Protein AF-A0A8B6DV36-F1 (afdb_monomer_lite)

pLDDT: mean 83.38, std 19.19, range [40.88, 98.25]

Secondary structure (DSSP, 8-state):
---------TTSSHHHHHGGGTTTSSS----------SGGGHHHHHHHHHHHHHHHT----------HHHHHHHHHHHHHHHHHHHHHHTT--------S-SSSSTTSS--

Sequence (111 aa):
MGKKKTLVPYRDSVLTKLLQSALGGNSRTIMIAALSPADINYDETLSTLRYADRAKKIQNKAVINESPTDRMIRELKEENAKLMALIKKSGLGGGHGMSKEATEEQSRQGE

InterPro domains:
  IPR001752 Kinesin motor domain [PF00225] (4-58)
  IPR001752 Kinesin motor domain [PS50067] (1-58)
  IPR027417 P-loop containing nucleoside triphosphate hydrolase [SSF52540] (3-88)
  IPR036961 Kinesin motor domain superfamily [G3DSA:3.40.850.10] (1-82)

Structure (mmCIF, N/CA/C/O backbone):
data_AF-A0A8B6DV36-F1
#
_entry.id   AF-A0A8B6DV36-F1
#
loop_
_atom_site.group_PDB
_atom_site.id
_atom_site.type_symbol
_atom_site.label_atom_id
_atom_site.label_alt_id
_atom_site.label_comp_id
_atom_site.label_asym_id
_atom_site.label_entity_id
_atom_site.label_seq_id
_atom_site.pdbx_PDB_ins_code
_atom_site.Cartn_x
_atom_site.Cartn_y
_atom_site.Cartn_z
_atom_site.occupancy
_atom_site.B_iso_or_equiv
_atom_site.auth_seq_id
_atom_site.auth_comp_id
_atom_site.auth_asym_id
_atom_site.auth_atom_id
_atom_site.pdbx_PDB_model_num
ATOM 1 N N . MET A 1 1 ? -19.570 -25.643 -0.553 1.00 44.47 1 MET A N 1
ATOM 2 C CA . MET A 1 1 ? -18.156 -25.458 -0.955 1.00 44.47 1 MET A CA 1
ATOM 3 C C . MET A 1 1 ? -17.558 -24.305 -0.157 1.00 44.47 1 MET A C 1
ATOM 5 O O . MET A 1 1 ? -18.031 -23.185 -0.293 1.00 44.47 1 MET A O 1
ATOM 9 N N . GLY A 1 2 ? -16.590 -24.563 0.727 1.00 49.94 2 GLY A N 1
ATOM 10 C CA . GLY A 1 2 ? -15.942 -23.508 1.517 1.00 49.94 2 GLY A CA 1
ATOM 11 C C . GLY A 1 2 ? -15.005 -22.663 0.651 1.00 49.94 2 GLY A C 1
ATOM 12 O O . GLY A 1 2 ? -14.189 -23.216 -0.083 1.00 49.94 2 GLY A O 1
ATOM 13 N N . LYS A 1 3 ? -15.113 -21.329 0.717 1.00 56.81 3 LYS A N 1
ATOM 14 C CA . LYS A 1 3 ? -14.159 -20.418 0.065 1.00 56.81 3 LYS A CA 1
ATOM 15 C C . LYS A 1 3 ? -12.766 -20.686 0.644 1.00 56.81 3 LYS A C 1
ATOM 17 O O . LYS A 1 3 ? -12.530 -20.396 1.816 1.00 56.81 3 LYS A O 1
ATOM 22 N N . LYS A 1 4 ? -11.852 -21.244 -0.157 1.00 58.91 4 LYS A N 1
ATOM 23 C CA . LYS A 1 4 ? -10.435 -21.344 0.217 1.00 58.91 4 LYS A CA 1
ATOM 24 C C . LYS A 1 4 ? -9.936 -19.929 0.509 1.00 58.91 4 LYS A C 1
ATOM 26 O O . LYS A 1 4 ? -10.022 -19.060 -0.354 1.00 58.91 4 LYS A O 1
ATOM 31 N N . LYS A 1 5 ? -9.451 -19.686 1.729 1.00 70.25 5 LYS A N 1
ATOM 32 C CA . LYS A 1 5 ? -8.725 -18.451 2.041 1.00 70.25 5 LYS A CA 1
ATOM 33 C C . LYS A 1 5 ? -7.463 -18.448 1.184 1.00 70.25 5 LYS A C 1
ATOM 35 O O . LYS A 1 5 ? -6.580 -19.271 1.406 1.00 70.25 5 LYS A O 1
ATOM 40 N N . THR A 1 6 ? -7.396 -17.556 0.202 1.00 81.44 6 THR A N 1
ATOM 41 C CA . THR A 1 6 ? -6.160 -17.291 -0.536 1.00 81.44 6 THR A CA 1
ATOM 42 C C . THR A 1 6 ? -5.117 -16.814 0.466 1.00 81.44 6 THR A C 1
ATOM 44 O O . THR A 1 6 ? -5.318 -15.800 1.135 1.00 81.44 6 THR A O 1
ATOM 47 N N . LEU A 1 7 ? -4.043 -17.584 0.629 1.00 85.88 7 LEU A N 1
ATOM 48 C CA . LEU A 1 7 ? -2.973 -17.253 1.559 1.00 85.88 7 LEU A CA 1
ATOM 49 C C . LEU A 1 7 ? -2.025 -16.280 0.855 1.00 85.88 7 LEU A C 1
ATOM 51 O O . LEU A 1 7 ? -1.391 -16.644 -0.131 1.00 85.88 7 LEU A O 1
ATOM 55 N N . VAL A 1 8 ? -1.976 -15.033 1.320 1.00 90.06 8 VAL A N 1
ATOM 56 C CA . VAL A 1 8 ? -1.074 -14.020 0.758 1.00 90.06 8 VAL A CA 1
ATOM 57 C C . VAL A 1 8 ? 0.296 -14.150 1.441 1.00 90.06 8 VAL A C 1
ATOM 59 O O . VAL A 1 8 ? 0.350 -14.146 2.676 1.00 90.06 8 VAL A O 1
ATOM 62 N N . PRO A 1 9 ? 1.400 -14.274 0.685 1.00 94.19 9 PRO A N 1
ATOM 63 C CA . PRO A 1 9 ? 2.714 -14.632 1.217 1.00 94.19 9 PRO A CA 1
ATOM 64 C C . PRO A 1 9 ? 3.467 -13.442 1.843 1.00 94.19 9 PRO A C 1
ATOM 66 O O . PRO A 1 9 ? 4.579 -13.099 1.459 1.00 94.19 9 PRO A O 1
ATOM 69 N N . TYR A 1 10 ? 2.892 -12.790 2.857 1.00 94.62 10 TYR A N 1
ATOM 70 C CA . TYR A 1 10 ? 3.565 -11.662 3.522 1.00 94.62 10 TYR A CA 1
ATOM 71 C C . TYR A 1 10 ? 4.860 -12.062 4.246 1.00 94.62 10 TYR A C 1
ATOM 73 O O . TYR A 1 10 ? 5.680 -11.197 4.540 1.00 94.62 10 TYR A O 1
ATOM 81 N N . ARG A 1 11 ? 5.049 -13.352 4.551 1.00 95.12 11 ARG A N 1
ATOM 82 C CA . ARG A 1 11 ? 6.191 -13.864 5.324 1.00 95.12 11 ARG A CA 1
ATOM 83 C C . ARG A 1 11 ? 7.411 -14.230 4.483 1.00 95.12 11 ARG A C 1
ATOM 85 O O . ARG A 1 11 ? 8.450 -14.502 5.074 1.00 95.12 11 ARG A O 1
ATOM 92 N N . ASP A 1 12 ? 7.299 -14.193 3.159 1.00 94.75 12 ASP A N 1
ATOM 93 C CA . ASP A 1 12 ? 8.392 -14.576 2.259 1.00 94.75 12 ASP A CA 1
ATOM 94 C C . ASP A 1 12 ? 9.547 -13.565 2.301 1.00 94.75 12 ASP A C 1
ATOM 96 O O . ASP A 1 12 ? 10.692 -13.912 2.026 1.00 94.75 12 ASP A O 1
ATOM 100 N N . SER A 1 13 ? 9.276 -12.318 2.705 1.00 97.50 13 SER A N 1
ATOM 101 C CA . SER A 1 13 ? 10.305 -11.306 2.936 1.00 97.50 13 SER A CA 1
ATOM 102 C C . SER A 1 13 ? 10.023 -10.468 4.181 1.00 97.50 13 SER A C 1
ATOM 104 O O . SER A 1 13 ? 8.876 -10.285 4.602 1.00 97.50 13 SER A O 1
ATOM 106 N N . VAL A 1 14 ? 11.084 -9.895 4.755 1.00 97.38 14 VAL A N 1
ATOM 107 C CA . VAL A 1 14 ? 10.966 -8.937 5.866 1.00 97.38 14 VAL A CA 1
ATOM 108 C C . VAL A 1 14 ? 10.171 -7.702 5.431 1.00 97.38 14 VAL A C 1
ATOM 110 O O . VAL A 1 14 ? 9.319 -7.233 6.182 1.00 97.38 14 VAL A O 1
ATOM 113 N N . LEU A 1 15 ? 10.380 -7.221 4.200 1.00 96.81 15 LEU A N 1
ATOM 114 C CA . LEU A 1 15 ? 9.686 -6.051 3.661 1.00 96.81 15 LEU A CA 1
ATOM 115 C C . LEU A 1 15 ? 8.167 -6.263 3.610 1.00 96.81 15 LEU A C 1
ATOM 117 O O . LEU A 1 15 ? 7.409 -5.462 4.153 1.00 96.81 15 LEU A O 1
ATOM 121 N N . THR A 1 16 ? 7.708 -7.367 3.016 1.00 95.12 16 THR A N 1
ATOM 122 C CA . THR A 1 16 ? 6.271 -7.679 2.914 1.00 95.12 16 THR A CA 1
ATOM 123 C C . THR A 1 16 ? 5.632 -7.954 4.271 1.00 95.12 16 THR A C 1
ATOM 125 O O . THR A 1 16 ? 4.440 -7.700 4.442 1.00 95.12 16 THR A O 1
ATOM 128 N N . LYS A 1 17 ? 6.415 -8.424 5.249 1.00 95.25 17 LYS A N 1
ATOM 129 C CA . LYS A 1 17 ? 5.953 -8.635 6.623 1.00 95.25 17 LYS A CA 1
ATOM 130 C C . LYS A 1 17 ? 5.718 -7.306 7.336 1.00 95.25 17 LYS A C 1
ATOM 132 O O . LYS A 1 17 ? 4.690 -7.143 7.984 1.00 95.25 17 LYS A O 1
ATOM 137 N N . LEU A 1 18 ? 6.638 -6.353 7.187 1.00 95.69 18 LEU A N 1
ATOM 138 C CA . LEU A 1 18 ? 6.493 -5.007 7.750 1.00 95.69 18 LEU A CA 1
ATOM 139 C C . LEU A 1 18 ? 5.340 -4.238 7.091 1.00 95.69 18 LEU A C 1
ATOM 141 O O . LEU A 1 18 ? 4.590 -3.544 7.771 1.00 95.69 18 LEU A O 1
ATOM 145 N N . LEU A 1 19 ? 5.153 -4.409 5.780 1.00 95.88 19 LEU A N 1
ATOM 146 C CA . LEU A 1 19 ? 4.110 -3.729 5.005 1.00 95.88 19 LEU A CA 1
ATOM 147 C C . LEU A 1 19 ? 2.751 -4.445 5.009 1.00 95.88 19 LEU A C 1
ATOM 149 O O . LEU A 1 19 ? 1.829 -4.009 4.319 1.00 95.88 19 LEU A O 1
ATOM 153 N N . GLN A 1 20 ? 2.584 -5.518 5.784 1.00 94.19 20 GLN A N 1
ATOM 154 C CA . GLN A 1 20 ? 1.344 -6.298 5.807 1.00 94.19 20 GLN A CA 1
ATOM 155 C C . GLN A 1 20 ? 0.111 -5.440 6.146 1.00 94.19 20 GLN A C 1
ATOM 157 O O . GLN A 1 20 ? -0.959 -5.641 5.574 1.00 94.19 20 GLN A O 1
ATOM 162 N N . SER A 1 21 ? 0.249 -4.456 7.042 1.00 93.25 21 SER A N 1
ATOM 163 C CA . SER A 1 21 ? -0.840 -3.529 7.386 1.00 93.25 21 SER A CA 1
ATOM 164 C C . SER A 1 21 ? -1.218 -2.593 6.232 1.00 93.25 21 SER A C 1
ATOM 166 O O . SER A 1 21 ? -2.383 -2.214 6.110 1.00 93.25 21 SER A O 1
ATOM 168 N N . ALA A 1 22 ? -0.256 -2.252 5.370 1.00 93.56 22 ALA A N 1
ATOM 169 C CA . ALA A 1 22 ? -0.428 -1.378 4.212 1.00 93.56 22 ALA A CA 1
ATOM 170 C C . ALA A 1 22 ? -1.007 -2.096 2.981 1.00 93.56 22 ALA A C 1
ATOM 172 O O . ALA A 1 22 ? -1.591 -1.458 2.110 1.00 93.56 22 ALA A O 1
ATOM 173 N N . LEU A 1 23 ? -0.884 -3.421 2.901 1.00 92.44 23 LEU A N 1
ATOM 174 C CA . LEU A 1 23 ? -1.277 -4.212 1.733 1.00 92.44 23 LEU A CA 1
ATOM 175 C C . LEU A 1 23 ? -2.510 -5.075 2.033 1.00 92.44 23 LEU A C 1
ATOM 177 O O . LEU A 1 23 ? -2.422 -6.297 2.019 1.00 92.44 23 LEU A O 1
ATOM 181 N N . GLY A 1 24 ? -3.660 -4.456 2.302 1.00 88.19 24 GLY A N 1
ATOM 182 C CA . GLY A 1 24 ? -4.930 -5.135 2.607 1.00 88.19 24 GLY A CA 1
ATOM 183 C C . GLY A 1 24 ? -5.335 -5.116 4.087 1.00 88.19 24 GLY A C 1
ATOM 184 O O . GLY A 1 24 ? -6.240 -5.850 4.484 1.00 88.19 24 GLY A O 1
ATOM 185 N N . GLY A 1 25 ? -4.667 -4.303 4.911 1.00 92.62 25 GLY A N 1
ATOM 186 C CA . GLY A 1 25 ? -4.914 -4.183 6.348 1.00 92.62 25 GLY A CA 1
ATOM 187 C C . GLY A 1 25 ? -5.511 -2.837 6.771 1.00 92.62 25 GLY A C 1
ATOM 188 O O . GLY A 1 25 ? -6.239 -2.182 6.016 1.00 92.62 25 GLY A O 1
ATOM 189 N N . ASN A 1 26 ? -5.207 -2.441 8.010 1.00 95.00 26 ASN A N 1
ATOM 190 C CA . ASN A 1 26 ? -5.590 -1.151 8.575 1.00 95.00 26 ASN A CA 1
ATOM 191 C C . ASN A 1 26 ? -4.538 -0.077 8.253 1.00 95.00 26 ASN A C 1
ATOM 193 O O . ASN A 1 26 ? -3.648 0.198 9.057 1.00 95.00 26 ASN A O 1
ATOM 197 N N . SER A 1 27 ? -4.627 0.507 7.059 1.00 95.56 27 SER A N 1
ATOM 198 C CA . SER A 1 27 ? -3.788 1.636 6.653 1.00 95.56 27 SER A CA 1
ATOM 199 C C . SER A 1 27 ? -4.396 2.375 5.462 1.00 95.56 27 SER A C 1
ATOM 201 O O . SER A 1 27 ? -5.026 1.764 4.595 1.00 95.56 27 SER A O 1
ATOM 203 N N . ARG A 1 28 ? -4.181 3.692 5.390 1.00 94.81 28 ARG A N 1
ATOM 204 C CA . ARG A 1 28 ? -4.413 4.476 4.170 1.00 94.81 28 ARG A CA 1
ATOM 205 C C . ARG A 1 28 ? -3.110 4.494 3.384 1.00 94.81 28 ARG A C 1
ATOM 207 O O . ARG A 1 28 ? -2.149 5.131 3.801 1.00 94.81 28 ARG A O 1
ATOM 214 N N . THR A 1 29 ? -3.071 3.764 2.278 1.00 95.56 29 THR A N 1
ATOM 215 C CA . THR A 1 29 ? -1.828 3.503 1.548 1.00 95.56 29 THR A CA 1
ATOM 216 C C . THR A 1 29 ? -1.853 4.171 0.183 1.00 95.56 29 THR A C 1
ATOM 218 O O . THR A 1 29 ? -2.843 4.085 -0.539 1.00 95.56 29 THR A O 1
ATOM 221 N N . ILE A 1 30 ? -0.745 4.826 -0.163 1.00 95.94 30 ILE A N 1
ATOM 222 C CA . ILE A 1 30 ? -0.499 5.432 -1.472 1.00 95.94 30 ILE A CA 1
ATOM 223 C C . ILE A 1 30 ? 0.761 4.782 -2.037 1.00 95.94 30 ILE A C 1
ATOM 225 O O . ILE A 1 30 ? 1.755 4.635 -1.329 1.00 95.94 30 ILE A O 1
ATOM 229 N N . MET A 1 31 ? 0.714 4.396 -3.310 1.00 96.81 31 MET A N 1
ATOM 230 C CA . MET A 1 31 ? 1.876 3.925 -4.056 1.00 96.81 31 MET A CA 1
ATOM 231 C C . MET A 1 31 ? 2.243 4.967 -5.112 1.00 96.81 31 MET A C 1
ATOM 233 O O . MET A 1 31 ? 1.383 5.388 -5.882 1.00 96.81 31 MET A O 1
ATOM 237 N N . ILE A 1 32 ? 3.519 5.347 -5.163 1.00 97.25 32 ILE A N 1
ATOM 238 C CA . ILE A 1 32 ? 4.067 6.234 -6.193 1.00 97.25 32 ILE A CA 1
ATOM 239 C C . ILE A 1 32 ? 4.924 5.383 -7.129 1.00 97.25 32 ILE A C 1
ATOM 241 O O . ILE A 1 32 ? 5.873 4.739 -6.690 1.00 97.25 32 ILE A O 1
ATOM 245 N N . ALA A 1 33 ? 4.576 5.370 -8.414 1.00 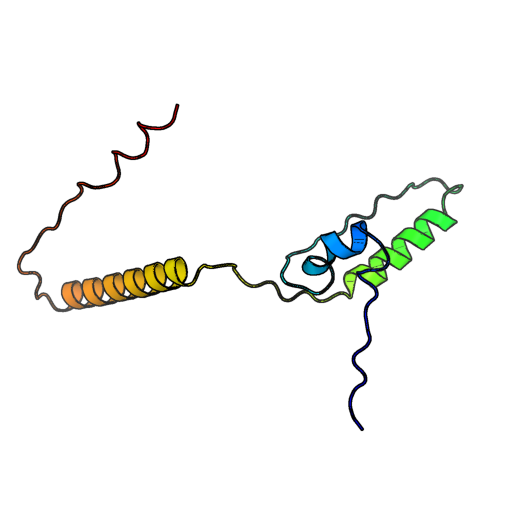97.31 33 ALA A N 1
ATOM 246 C CA . ALA A 1 33 ? 5.379 4.739 -9.453 1.00 97.31 33 ALA A CA 1
ATOM 247 C C . ALA A 1 33 ? 6.307 5.790 -10.074 1.00 97.31 33 ALA A C 1
ATOM 249 O O . ALA A 1 33 ? 5.837 6.705 -10.747 1.00 97.31 33 ALA A O 1
ATOM 250 N N . ALA A 1 34 ? 7.611 5.670 -9.831 1.00 96.75 34 ALA A N 1
ATOM 251 C CA . ALA A 1 34 ? 8.621 6.509 -10.470 1.00 96.75 34 ALA A CA 1
ATOM 252 C C . ALA A 1 34 ? 9.057 5.856 -11.788 1.00 96.75 34 ALA A C 1
ATOM 254 O O . ALA A 1 34 ? 9.454 4.693 -11.792 1.00 96.75 34 ALA A O 1
ATOM 255 N N . LEU A 1 35 ? 8.954 6.588 -12.898 1.00 97.38 35 LEU A N 1
ATOM 256 C CA . LEU A 1 35 ? 9.173 6.065 -14.249 1.00 97.38 35 LEU A CA 1
ATOM 257 C C . LEU A 1 35 ? 10.193 6.918 -14.998 1.00 97.38 35 LEU A C 1
ATOM 259 O O . LEU A 1 35 ? 10.274 8.129 -14.788 1.00 97.38 35 LEU A O 1
ATOM 263 N N . SER A 1 36 ? 10.931 6.283 -15.907 1.00 97.38 36 SER A N 1
ATOM 264 C CA . SER A 1 36 ? 11.814 6.973 -16.845 1.00 97.38 36 SER A CA 1
ATOM 265 C C . SER A 1 36 ? 11.128 7.096 -18.209 1.00 97.38 36 SER A C 1
ATOM 267 O O . SER A 1 36 ? 10.591 6.098 -18.695 1.00 97.38 36 SER A O 1
ATOM 269 N N . PRO A 1 37 ? 11.154 8.280 -18.848 1.00 95.56 37 PRO A N 1
ATOM 270 C CA . PRO A 1 37 ? 10.563 8.477 -20.171 1.00 95.56 37 PRO A CA 1
ATOM 271 C C . PRO A 1 37 ? 11.454 7.984 -21.323 1.00 95.56 37 PRO A C 1
ATOM 273 O O . PRO A 1 37 ? 11.054 8.102 -22.473 1.00 95.56 37 PRO A O 1
ATOM 276 N N . ALA A 1 38 ? 12.666 7.491 -21.052 1.00 97.69 38 ALA A N 1
ATOM 277 C CA . ALA A 1 38 ? 13.594 7.074 -22.098 1.00 97.69 38 ALA A CA 1
ATOM 278 C 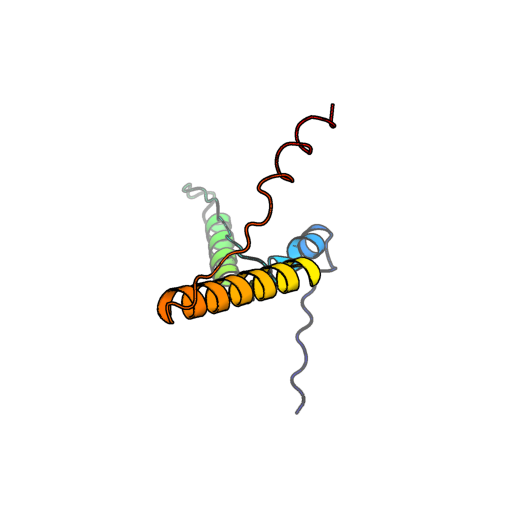C . ALA A 1 38 ? 13.183 5.733 -22.729 1.00 97.69 38 AL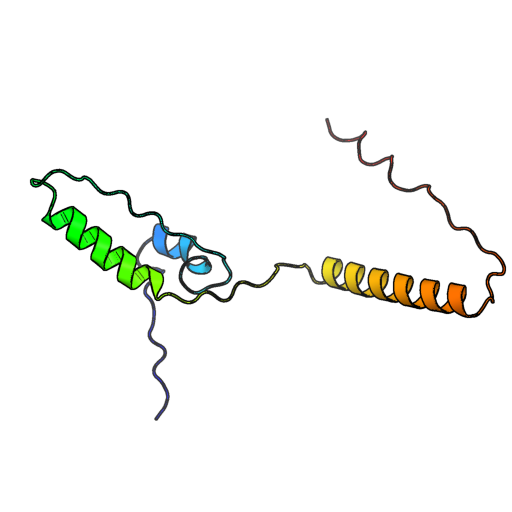A A C 1
ATOM 280 O O . ALA A 1 38 ? 12.874 4.785 -22.005 1.00 97.69 38 ALA A O 1
ATOM 281 N N . ASP A 1 39 ? 13.277 5.626 -24.058 1.00 96.50 39 ASP A N 1
ATOM 282 C CA . ASP A 1 39 ? 12.876 4.426 -24.814 1.00 96.50 39 ASP A CA 1
ATOM 283 C C . ASP A 1 39 ? 13.622 3.161 -24.376 1.00 96.50 39 ASP A C 1
ATOM 285 O O . ASP A 1 39 ? 13.043 2.080 -24.314 1.00 96.50 39 ASP A O 1
ATOM 289 N N . ILE A 1 40 ? 14.892 3.302 -23.981 1.00 97.88 40 ILE A N 1
ATOM 290 C CA . ILE A 1 40 ? 15.703 2.196 -23.449 1.00 97.88 40 ILE A CA 1
ATOM 291 C C . ILE A 1 40 ? 15.089 1.539 -22.202 1.00 97.88 40 ILE A C 1
ATOM 293 O O . ILE A 1 40 ? 15.403 0.393 -21.902 1.00 97.88 40 ILE A O 1
ATOM 297 N N . ASN A 1 41 ? 14.214 2.252 -21.485 1.00 97.31 41 ASN A N 1
ATOM 298 C CA . ASN A 1 41 ? 13.567 1.795 -20.258 1.00 97.31 41 ASN A CA 1
ATOM 299 C C . ASN A 1 41 ? 12.111 1.366 -20.488 1.00 97.31 41 ASN A C 1
ATOM 301 O O . ASN A 1 41 ? 11.384 1.159 -19.516 1.00 97.31 41 ASN A O 1
ATOM 305 N N . TYR A 1 42 ? 11.663 1.248 -21.744 1.00 97.62 42 TYR A N 1
ATOM 306 C CA . TYR A 1 42 ? 10.270 0.946 -22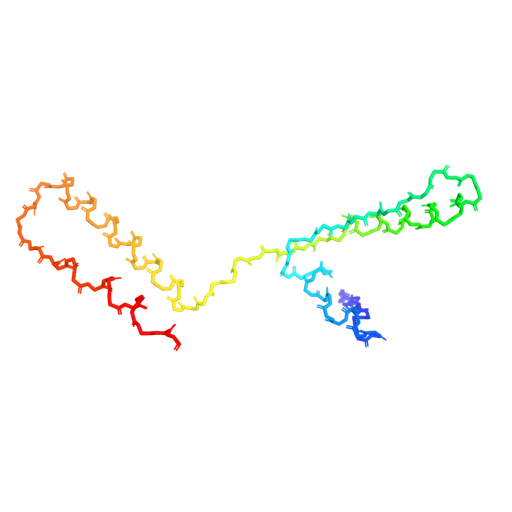.079 1.00 97.62 42 TYR A CA 1
ATOM 307 C C . TYR A 1 42 ? 9.735 -0.293 -21.342 1.00 97.62 42 TYR A C 1
ATOM 309 O O . TYR A 1 42 ? 8.674 -0.225 -20.716 1.00 97.62 42 TYR A O 1
ATOM 317 N N . ASP A 1 43 ? 10.488 -1.396 -21.348 1.00 97.69 43 ASP A N 1
ATOM 318 C CA . ASP A 1 43 ? 10.059 -2.664 -20.745 1.00 97.69 43 ASP A CA 1
ATOM 319 C C . ASP A 1 43 ? 9.920 -2.581 -19.215 1.00 97.69 43 ASP A C 1
ATOM 321 O O . ASP A 1 43 ? 8.953 -3.095 -18.636 1.00 97.69 43 ASP A O 1
ATOM 325 N N . GLU A 1 44 ? 10.835 -1.876 -18.549 1.00 98.06 44 GLU A N 1
ATOM 326 C CA . GLU A 1 44 ? 10.797 -1.659 -17.097 1.00 98.06 44 GLU A CA 1
ATOM 327 C C . GLU A 1 44 ? 9.683 -0.687 -16.695 1.00 98.06 44 GLU A C 1
ATOM 329 O O . GLU A 1 44 ? 8.935 -0.926 -15.738 1.00 98.06 44 GLU A O 1
ATOM 334 N N . THR A 1 45 ? 9.501 0.384 -17.472 1.00 98.25 45 THR A N 1
ATOM 335 C CA . THR A 1 45 ? 8.396 1.333 -17.303 1.00 98.25 45 THR A CA 1
ATOM 336 C C . THR A 1 45 ? 7.050 0.619 -17.443 1.00 98.25 45 THR A C 1
ATOM 338 O O . THR A 1 45 ? 6.167 0.781 -16.594 1.00 98.25 45 THR A O 1
ATOM 341 N N . LEU A 1 46 ? 6.893 -0.242 -18.454 1.00 97.62 46 LEU A N 1
ATOM 342 C CA . LEU A 1 46 ? 5.681 -1.035 -18.655 1.00 97.62 46 LEU A CA 1
ATOM 343 C C . LEU A 1 46 ? 5.449 -2.028 -17.507 1.00 97.62 46 LEU A C 1
ATOM 345 O O . LEU A 1 46 ? 4.320 -2.170 -17.025 1.00 97.62 46 LEU A O 1
ATOM 349 N N . SER A 1 47 ? 6.503 -2.698 -17.041 1.00 98.12 47 SER A N 1
ATOM 350 C CA . SER A 1 47 ? 6.437 -3.632 -15.910 1.00 98.12 47 SER A CA 1
ATOM 351 C C . SER A 1 47 ? 6.006 -2.933 -14.618 1.00 98.12 47 SER A C 1
ATOM 353 O O . SER A 1 47 ? 5.112 -3.420 -13.914 1.00 98.12 47 SER A O 1
ATOM 355 N N . THR A 1 48 ? 6.549 -1.743 -14.357 1.00 98.25 48 THR A N 1
ATOM 356 C CA . THR A 1 48 ? 6.198 -0.906 -13.203 1.00 98.25 48 THR A CA 1
ATOM 357 C C . THR A 1 48 ? 4.746 -0.431 -13.271 1.00 98.25 48 THR A C 1
ATOM 359 O O . THR A 1 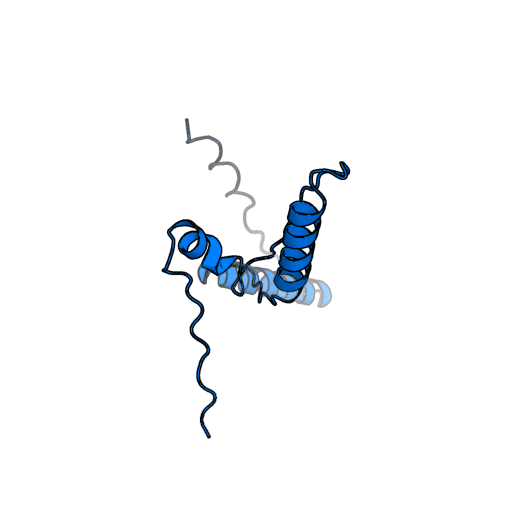48 ? 4.009 -0.554 -12.290 1.00 98.25 48 THR A O 1
ATOM 362 N N . LEU A 1 49 ? 4.284 0.035 -14.435 1.00 98.06 49 LEU A N 1
ATOM 363 C CA . LEU A 1 49 ? 2.890 0.449 -14.641 1.00 98.06 49 LEU A CA 1
ATOM 364 C C . LEU A 1 49 ? 1.906 -0.707 -14.439 1.00 98.06 49 LEU A C 1
ATOM 366 O O . LEU A 1 49 ? 0.883 -0.549 -13.770 1.00 98.06 49 LEU A O 1
ATOM 370 N N . ARG A 1 50 ? 2.227 -1.899 -14.957 1.00 98.19 50 ARG A N 1
ATOM 371 C CA . ARG A 1 50 ? 1.414 -3.108 -14.741 1.00 98.19 50 ARG A CA 1
ATOM 372 C C . ARG A 1 50 ? 1.348 -3.492 -13.267 1.00 98.19 50 ARG A C 1
ATOM 374 O O . ARG A 1 50 ? 0.305 -3.950 -12.799 1.00 98.19 50 ARG A O 1
ATOM 381 N N . TYR A 1 51 ? 2.445 -3.333 -12.529 1.00 97.88 51 TYR A N 1
ATOM 382 C CA . TYR A 1 51 ? 2.444 -3.551 -11.087 1.00 97.88 51 TYR A CA 1
ATOM 383 C C . TYR A 1 51 ? 1.565 -2.519 -10.368 1.00 97.88 51 TYR A C 1
ATOM 385 O O . TYR A 1 51 ? 0.728 -2.906 -9.552 1.00 97.88 51 TYR A O 1
ATOM 393 N N . ALA A 1 52 ? 1.684 -1.235 -10.716 1.00 98.12 52 ALA A N 1
ATOM 394 C CA . ALA A 1 52 ? 0.871 -0.164 -10.147 1.00 98.12 52 ALA A CA 1
ATOM 395 C C . ALA A 1 52 ? -0.636 -0.376 -10.393 1.00 98.12 52 ALA A C 1
ATOM 397 O O . ALA A 1 52 ? -1.434 -0.203 -9.471 1.00 98.12 52 ALA A O 1
ATOM 398 N N . ASP A 1 53 ? -1.034 -0.834 -11.587 1.00 97.56 53 ASP A N 1
ATOM 399 C CA . ASP A 1 53 ? -2.436 -1.171 -11.887 1.00 97.56 53 ASP A CA 1
ATOM 400 C C . ASP A 1 53 ? -2.977 -2.295 -10.987 1.00 97.56 53 ASP A C 1
ATOM 402 O O . ASP A 1 53 ? -4.109 -2.231 -10.499 1.00 97.56 53 ASP A O 1
ATOM 406 N N . ARG A 1 54 ? -2.161 -3.319 -10.705 1.00 96.50 54 ARG A N 1
ATOM 407 C CA . ARG A 1 54 ? -2.533 -4.374 -9.750 1.00 96.50 54 ARG A CA 1
ATOM 408 C C . ARG A 1 54 ? -2.597 -3.844 -8.321 1.00 96.50 54 ARG A C 1
ATOM 410 O O . ARG A 1 54 ? -3.560 -4.139 -7.617 1.00 96.50 54 ARG A O 1
ATOM 417 N N . ALA A 1 55 ? -1.613 -3.051 -7.901 1.00 95.50 55 ALA A N 1
ATOM 418 C CA . ALA A 1 55 ? -1.557 -2.483 -6.556 1.00 95.50 55 ALA A CA 1
ATOM 419 C C . ALA A 1 55 ? -2.756 -1.564 -6.269 1.00 95.50 55 ALA A C 1
ATOM 421 O O . ALA A 1 55 ? -3.333 -1.630 -5.187 1.00 95.50 55 ALA A O 1
ATOM 422 N N . LYS A 1 56 ? -3.212 -0.791 -7.265 1.00 95.38 56 LYS A N 1
ATOM 423 C CA . LYS A 1 56 ? -4.418 0.051 -7.181 1.00 95.38 56 LYS A CA 1
ATOM 424 C C . LYS A 1 56 ? -5.687 -0.733 -6.819 1.00 95.38 56 LYS A C 1
ATOM 426 O O . LYS A 1 56 ? -6.612 -0.164 -6.246 1.00 95.38 56 LYS A O 1
ATOM 431 N N . LYS A 1 57 ? -5.761 -2.024 -7.158 1.00 95.00 57 LYS A N 1
ATOM 432 C CA . LYS A 1 57 ? -6.932 -2.880 -6.891 1.00 95.00 57 LYS A CA 1
ATOM 433 C C . LYS A 1 57 ? -6.977 -3.405 -5.452 1.00 95.00 57 LYS A C 1
ATOM 435 O O . LYS A 1 57 ? -7.981 -4.000 -5.061 1.00 95.00 57 LYS A O 1
ATOM 440 N N . ILE A 1 58 ? -5.919 -3.206 -4.665 1.00 94.25 58 ILE A N 1
ATOM 441 C CA . ILE A 1 58 ? -5.876 -3.618 -3.262 1.00 94.25 58 ILE A CA 1
ATOM 442 C C . ILE A 1 58 ? -6.821 -2.725 -2.453 1.00 94.25 58 ILE A C 1
ATOM 444 O O . ILE A 1 58 ? -6.730 -1.500 -2.488 1.00 94.25 58 ILE A O 1
ATOM 448 N N . GLN A 1 59 ? -7.734 -3.349 -1.710 1.00 92.94 59 GLN A N 1
ATOM 449 C CA . GLN A 1 59 ? -8.680 -2.649 -0.845 1.00 92.94 59 GLN A CA 1
ATOM 450 C C . GLN A 1 59 ? -8.243 -2.765 0.615 1.00 92.94 59 GLN A C 1
ATOM 452 O O . GLN A 1 59 ? -8.248 -3.857 1.186 1.00 92.94 59 GLN A O 1
ATOM 457 N N . ASN A 1 60 ? -7.915 -1.628 1.226 1.00 93.69 60 ASN A N 1
ATOM 458 C CA . ASN A 1 60 ? -7.616 -1.543 2.653 1.00 93.69 60 ASN A CA 1
ATOM 459 C C . ASN A 1 60 ? -8.867 -1.164 3.448 1.00 93.69 60 ASN A C 1
ATOM 461 O O . ASN A 1 60 ? -9.735 -0.434 2.967 1.00 93.69 60 ASN A O 1
ATOM 465 N N . LYS A 1 61 ? -8.931 -1.620 4.700 1.00 92.81 61 LYS A N 1
ATOM 466 C CA . LYS A 1 61 ? -9.986 -1.255 5.652 1.00 92.81 61 LYS A CA 1
ATOM 467 C C . LYS A 1 61 ? -9.370 -0.439 6.776 1.00 92.81 61 LYS A C 1
ATOM 469 O O . LYS A 1 61 ? -9.058 -0.968 7.839 1.00 92.81 61 LYS A O 1
ATOM 474 N N . ALA A 1 62 ? -9.156 0.844 6.500 1.00 92.75 62 ALA A N 1
ATOM 475 C CA . ALA A 1 62 ? -8.583 1.762 7.471 1.00 92.75 62 ALA A CA 1
ATOM 476 C C . ALA A 1 62 ? -9.614 2.132 8.553 1.00 92.75 62 ALA A C 1
ATOM 478 O O . ALA A 1 62 ? -10.701 2.615 8.237 1.00 92.75 62 ALA A O 1
ATOM 479 N N . VAL A 1 63 ? -9.253 1.930 9.817 1.00 91.50 63 VAL A N 1
ATOM 480 C CA . VAL A 1 63 ? -10.035 2.242 11.018 1.00 91.50 63 VAL A CA 1
ATOM 481 C C . VAL A 1 63 ? -9.159 3.075 11.952 1.00 91.50 63 VAL A C 1
ATOM 483 O O . VAL A 1 63 ? -7.947 2.868 12.027 1.00 91.50 63 VAL A O 1
ATOM 486 N N . ILE A 1 64 ? -9.767 4.034 12.650 1.00 89.69 64 ILE A N 1
ATOM 487 C CA . ILE A 1 64 ? -9.063 4.868 13.628 1.00 89.69 64 ILE A CA 1
ATOM 488 C C . ILE A 1 64 ? -8.600 3.978 14.788 1.00 89.69 64 ILE A C 1
ATOM 490 O O . ILE A 1 64 ? -9.398 3.253 15.382 1.00 89.69 64 ILE A O 1
ATOM 494 N N . ASN A 1 65 ? -7.304 4.029 15.089 1.00 89.81 65 ASN A N 1
ATOM 495 C CA . ASN A 1 65 ? -6.708 3.284 16.192 1.00 89.81 65 ASN A CA 1
ATOM 496 C C . ASN A 1 65 ? -6.895 4.070 17.494 1.00 89.81 65 ASN A C 1
ATOM 498 O O . ASN A 1 65 ? -6.015 4.826 17.891 1.00 89.81 65 ASN A O 1
ATOM 502 N N . GLU A 1 66 ? -8.051 3.917 18.131 1.00 87.88 66 GLU A N 1
ATOM 503 C CA . GLU A 1 66 ? -8.312 4.462 19.467 1.00 87.88 66 GLU A CA 1
ATOM 504 C C . GLU A 1 66 ? -8.088 3.390 20.529 1.00 87.88 66 GLU A C 1
ATOM 506 O O . GLU A 1 66 ? -8.513 2.240 20.364 1.00 87.88 66 GLU A O 1
ATOM 511 N N . SER A 1 67 ? -7.443 3.762 21.638 1.00 90.81 67 SER A N 1
ATOM 512 C CA . SER A 1 67 ? -7.395 2.877 22.797 1.00 90.81 67 SER A CA 1
ATOM 513 C C . SER A 1 67 ? -8.787 2.777 23.443 1.00 90.81 67 SER A C 1
ATOM 515 O O . SER A 1 67 ? -9.600 3.699 23.309 1.00 90.81 67 SER A O 1
ATOM 517 N N . PRO A 1 68 ? -9.098 1.685 24.167 1.00 89.31 68 PRO A N 1
ATOM 518 C CA . PRO A 1 68 ? -10.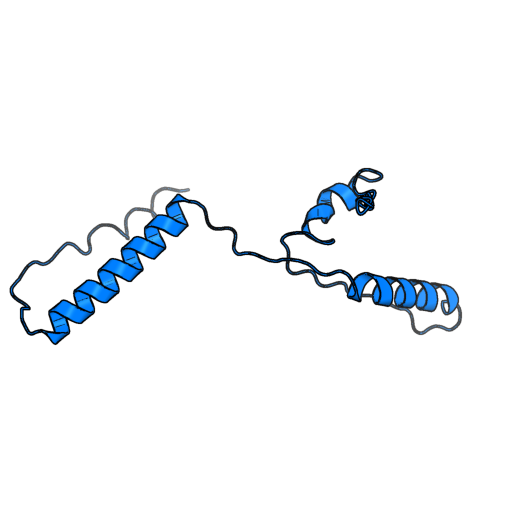365 1.565 24.892 1.00 89.31 68 PRO A CA 1
ATOM 519 C C . PRO A 1 68 ? -10.607 2.745 25.841 1.00 89.31 68 PRO A C 1
ATOM 521 O O . PRO A 1 68 ? -11.731 3.227 25.957 1.00 89.31 68 PRO A O 1
ATOM 524 N N . THR A 1 69 ? -9.537 3.242 26.466 1.00 92.06 69 THR A N 1
ATOM 525 C CA . THR A 1 69 ? -9.571 4.399 27.362 1.00 92.06 69 THR A CA 1
ATOM 526 C C . THR A 1 69 ? -9.871 5.690 26.604 1.00 92.06 69 THR A C 1
ATOM 528 O O . THR A 1 69 ? -10.761 6.428 27.014 1.00 92.06 69 THR A O 1
ATOM 531 N N . ASP A 1 70 ? -9.202 5.951 25.476 1.00 90.31 70 ASP A N 1
ATOM 532 C CA . ASP A 1 70 ? -9.446 7.158 24.665 1.00 90.31 70 ASP A CA 1
ATOM 533 C C . ASP A 1 70 ? -10.868 7.183 24.113 1.00 90.31 70 ASP A C 1
ATOM 535 O O . ASP A 1 70 ? -11.541 8.217 24.127 1.00 90.31 70 ASP A O 1
ATOM 539 N N . ARG A 1 71 ? -11.352 6.015 23.681 1.00 90.62 71 ARG A N 1
ATOM 540 C CA . ARG A 1 71 ? -12.730 5.838 23.240 1.00 90.62 71 ARG A CA 1
ATOM 541 C C . ARG A 1 71 ? -13.713 6.162 24.365 1.00 90.62 71 ARG A C 1
ATOM 543 O O . ARG A 1 71 ? -14.628 6.951 24.143 1.00 90.62 71 ARG A O 1
ATOM 550 N N . MET A 1 72 ? -13.494 5.608 25.561 1.00 92.00 72 MET A N 1
ATOM 551 C CA . MET A 1 72 ? -14.326 5.874 26.739 1.00 92.00 72 MET A CA 1
ATOM 552 C C . MET A 1 72 ? -14.320 7.364 27.105 1.00 92.00 72 MET A C 1
ATOM 554 O O . MET A 1 72 ? -15.372 7.952 27.343 1.00 92.00 72 MET A O 1
ATOM 558 N N . ILE A 1 73 ? -13.148 8.008 27.103 1.00 93.25 73 ILE A N 1
ATOM 559 C CA . ILE A 1 73 ? -13.013 9.442 27.388 1.00 93.25 73 ILE A CA 1
ATOM 560 C C . ILE A 1 73 ? -13.785 10.278 26.360 1.00 93.25 73 ILE A C 1
ATOM 562 O O . ILE A 1 73 ? -14.450 11.240 26.747 1.00 93.25 73 ILE A O 1
ATOM 566 N N . ARG A 1 74 ? -13.722 9.938 25.065 1.00 92.31 74 ARG A N 1
ATOM 567 C CA . ARG A 1 74 ? -14.496 10.638 24.028 1.00 92.31 74 ARG A CA 1
ATOM 568 C C . ARG A 1 74 ? -15.995 10.489 24.262 1.00 92.31 74 ARG A C 1
ATOM 570 O O . ARG A 1 74 ? -16.694 11.497 24.266 1.00 92.31 74 ARG A O 1
ATOM 577 N N . GLU A 1 75 ? -16.469 9.262 24.466 1.00 93.38 75 GLU A N 1
ATOM 578 C CA . GLU A 1 75 ? -17.891 8.970 24.687 1.00 93.38 75 GLU A CA 1
ATOM 579 C C . GLU A 1 75 ? -18.424 9.742 25.910 1.00 93.38 75 GLU A C 1
ATOM 581 O O . GLU A 1 75 ? -19.420 10.457 25.798 1.00 93.38 75 GLU A O 1
ATOM 586 N N . LEU A 1 76 ? -17.690 9.727 27.030 1.00 94.50 76 LEU A N 1
ATOM 587 C CA . LEU A 1 76 ? -18.040 10.483 28.239 1.00 94.50 76 LEU A CA 1
ATOM 588 C C . LEU A 1 76 ? -18.037 12.003 28.024 1.00 94.50 76 LEU A C 1
ATOM 590 O O . LEU A 1 76 ? -18.920 12.704 28.519 1.00 94.50 76 LEU A O 1
ATOM 594 N N . LYS A 1 77 ? -17.053 12.544 27.294 1.00 93.75 77 LYS A N 1
ATOM 595 C CA . LYS A 1 77 ? -16.999 13.983 26.979 1.00 93.75 77 LYS A CA 1
ATOM 596 C C . LYS A 1 77 ? -18.158 14.408 26.078 1.00 93.75 77 LYS A C 1
ATOM 598 O O . LYS A 1 77 ? -18.738 15.469 26.307 1.00 93.75 77 LYS A O 1
ATOM 603 N N . GLU A 1 78 ? -18.512 13.597 25.084 1.00 95.06 78 GLU A N 1
ATOM 604 C CA . GLU A 1 78 ? -19.667 13.848 24.217 1.00 95.06 78 GLU A CA 1
ATOM 605 C C . GLU A 1 78 ? -20.985 13.803 24.993 1.00 95.06 78 GLU A C 1
ATOM 607 O O . GLU A 1 78 ? -21.858 14.646 24.777 1.00 95.06 78 GLU A O 1
ATOM 612 N N . GLU A 1 79 ? -21.137 12.845 25.906 1.00 94.06 79 GLU A N 1
ATOM 613 C CA . GLU A 1 79 ? -22.327 12.729 26.745 1.00 94.06 79 GLU A CA 1
ATOM 614 C C . GLU A 1 79 ? -22.451 13.910 27.714 1.00 94.06 79 GLU A C 1
ATOM 616 O O . GLU A 1 79 ? -23.497 14.562 27.753 1.00 94.06 79 GLU A O 1
ATOM 621 N N . ASN A 1 80 ? -21.358 14.293 28.382 1.00 94.44 80 ASN A N 1
ATOM 622 C CA . ASN A 1 80 ? -21.315 15.499 29.212 1.00 94.44 80 ASN A CA 1
ATOM 623 C C . ASN A 1 80 ? -21.690 16.759 28.421 1.00 94.44 80 ASN A C 1
ATOM 625 O O . ASN A 1 80 ? -22.466 17.582 28.906 1.00 94.44 80 ASN A O 1
ATOM 629 N N . ALA A 1 81 ? -21.195 16.911 27.190 1.00 94.31 81 ALA A N 1
ATOM 630 C CA . ALA A 1 81 ? -21.537 18.056 26.349 1.00 94.31 81 ALA A CA 1
ATOM 631 C C . ALA A 1 81 ? -23.034 18.089 25.989 1.00 94.31 81 ALA A C 1
ATOM 633 O O . ALA A 1 81 ? -23.663 19.149 26.060 1.00 94.31 81 ALA A O 1
ATOM 634 N N . LYS A 1 82 ? -23.625 16.936 25.645 1.00 93.88 82 LYS A N 1
ATOM 635 C CA . LYS A 1 82 ? -25.064 16.814 25.347 1.00 93.88 82 LYS A CA 1
ATOM 636 C C . LYS A 1 82 ? -25.922 17.160 26.562 1.00 93.88 82 LYS A C 1
ATOM 638 O O . LYS A 1 82 ? -26.871 17.934 26.437 1.00 93.88 82 LYS A O 1
ATOM 643 N N . LEU A 1 83 ? -25.575 16.627 27.733 1.00 90.25 83 LEU A N 1
ATOM 644 C CA . LEU A 1 83 ? -26.294 16.881 28.982 1.00 90.25 83 LEU A CA 1
ATOM 645 C C . LEU A 1 83 ? -26.205 18.356 29.393 1.00 90.25 83 LEU A C 1
ATOM 647 O O . LEU A 1 83 ? -27.228 18.973 29.685 1.00 90.25 83 LEU A O 1
ATOM 651 N N . MET A 1 84 ? -25.016 18.960 29.320 1.00 88.56 84 MET A N 1
ATOM 652 C CA . MET A 1 84 ? -24.831 20.391 29.592 1.00 88.56 84 MET A CA 1
ATOM 653 C C . MET A 1 84 ? -25.639 21.273 28.632 1.00 88.56 84 MET A C 1
ATOM 655 O O . MET A 1 84 ? -26.232 22.269 29.051 1.00 88.56 84 MET A O 1
ATOM 659 N N . ALA A 1 85 ? -25.716 20.904 27.349 1.00 89.50 85 ALA A N 1
ATOM 660 C CA . ALA A 1 85 ? -26.534 21.620 26.372 1.00 89.50 85 ALA A CA 1
ATOM 661 C C . ALA A 1 85 ? -28.037 21.525 26.686 1.00 89.50 85 ALA A C 1
ATOM 663 O O . ALA A 1 85 ? -28.753 22.520 26.556 1.00 89.50 85 ALA A O 1
ATOM 664 N N . LEU A 1 86 ? -28.513 20.360 27.137 1.00 88.25 86 LEU A N 1
ATOM 665 C CA . LEU A 1 86 ? -29.898 20.160 27.572 1.00 88.25 86 LEU A CA 1
ATOM 666 C C . LEU A 1 86 ? -30.229 21.002 28.807 1.00 88.25 86 LEU A C 1
ATOM 668 O O . LEU A 1 86 ? -31.232 21.710 28.784 1.00 88.25 86 LEU A O 1
ATOM 672 N N . ILE A 1 87 ? -29.365 20.995 29.827 1.00 86.69 87 ILE A N 1
ATOM 673 C CA . ILE A 1 87 ? -29.528 21.798 31.054 1.00 86.69 87 ILE A CA 1
ATOM 674 C C . ILE A 1 87 ? -29.560 23.296 30.732 1.00 86.69 87 ILE A C 1
ATOM 676 O O . ILE A 1 87 ? -30.401 24.038 31.242 1.00 86.69 87 ILE A O 1
ATOM 680 N N . LYS A 1 88 ? -28.680 23.750 29.833 1.00 84.44 88 LYS A N 1
ATOM 681 C CA . LYS A 1 88 ? -28.666 25.143 29.372 1.00 84.44 88 LYS A CA 1
ATOM 682 C C . LYS A 1 88 ? -29.961 25.519 28.647 1.00 84.44 88 LYS A C 1
ATOM 684 O O . LYS A 1 88 ? -30.424 26.649 28.774 1.00 84.44 88 LYS A O 1
ATOM 689 N N . LYS A 1 89 ? -30.551 24.585 27.895 1.00 79.62 89 LYS A N 1
ATOM 690 C CA . LYS A 1 89 ? -31.797 24.794 27.145 1.00 79.62 89 LYS A CA 1
ATOM 691 C C . LYS A 1 89 ? -33.044 24.762 28.037 1.00 79.62 89 LYS A C 1
ATOM 693 O O . LYS A 1 89 ? -34.015 25.438 27.720 1.00 79.62 89 LYS A O 1
ATOM 698 N N . SER A 1 90 ? -33.023 24.014 29.139 1.00 74.44 90 SER A N 1
ATOM 699 C CA . SER A 1 90 ? -34.134 23.914 30.095 1.00 74.44 90 SER A CA 1
ATOM 700 C C . SER A 1 90 ? -34.143 25.010 31.171 1.00 74.44 90 SER A C 1
ATOM 702 O O . SER A 1 90 ? -35.023 25.003 32.026 1.00 74.44 90 SER A O 1
ATOM 704 N N . GLY A 1 91 ? -33.209 25.970 31.139 1.00 59.84 91 GLY A N 1
ATOM 705 C CA . GLY A 1 91 ? -33.210 27.132 32.041 1.00 59.84 91 GLY A CA 1
ATOM 706 C C . GLY A 1 91 ? -32.919 26.813 33.515 1.00 59.84 91 GLY A C 1
ATOM 707 O O . GLY A 1 91 ? -32.965 27.710 34.349 1.00 59.84 91 GLY A O 1
ATOM 708 N N . LEU A 1 92 ? -32.562 25.568 33.845 1.00 59.28 92 LEU A N 1
ATOM 709 C CA . LEU A 1 92 ? -32.270 25.088 35.206 1.00 59.28 92 LEU A CA 1
ATOM 710 C C . LEU A 1 92 ? -30.821 25.387 35.653 1.00 59.28 92 LEU A C 1
ATOM 712 O O . LEU A 1 92 ? -30.225 24.639 36.424 1.00 59.28 92 LEU A O 1
ATOM 716 N N . GLY A 1 93 ? -30.225 26.474 35.158 1.00 51.91 93 GLY A N 1
ATOM 717 C CA . GLY A 1 93 ? -28.828 26.846 35.404 1.00 51.91 93 GLY A CA 1
ATOM 718 C C . GLY A 1 93 ? -28.582 27.469 36.781 1.00 51.91 93 GLY A C 1
ATOM 719 O O . GLY A 1 93 ? -28.209 28.635 36.860 1.00 51.91 93 GLY A O 1
ATOM 720 N N . GLY A 1 94 ? -28.779 26.703 37.856 1.00 46.62 94 GLY A N 1
ATOM 721 C CA . GLY A 1 94 ? -28.402 27.069 39.223 1.00 46.62 94 GLY A CA 1
ATOM 722 C C . GLY A 1 94 ? -27.122 26.363 39.684 1.00 46.62 94 GLY A C 1
ATOM 723 O O . GLY A 1 94 ? -27.193 25.260 40.205 1.00 46.62 94 GLY A O 1
ATOM 724 N N . GLY A 1 95 ? -25.973 27.019 39.488 1.00 53.25 95 GLY A N 1
ATOM 725 C CA . GLY A 1 95 ? -24.740 26.914 40.289 1.00 53.25 95 GLY A CA 1
ATOM 726 C C . GLY A 1 95 ? -24.089 25.549 40.578 1.00 53.25 95 GLY A C 1
ATOM 727 O O . GLY A 1 95 ? -24.399 24.919 41.582 1.00 53.25 95 GLY A O 1
ATOM 728 N N . HIS A 1 96 ? -23.013 25.224 39.851 1.00 40.88 96 HIS A N 1
ATOM 729 C CA . HIS A 1 96 ? -21.753 24.772 40.470 1.00 40.88 96 HIS A CA 1
ATOM 730 C C . HIS A 1 96 ? -20.593 24.898 39.474 1.00 40.88 96 HIS A C 1
ATOM 732 O O . HIS A 1 96 ? -20.590 24.271 38.416 1.00 40.88 96 HIS A O 1
ATOM 738 N N . GLY A 1 97 ? -19.624 25.759 39.795 1.00 54.38 97 GLY A N 1
ATOM 739 C CA . GLY A 1 97 ? -18.359 25.845 39.077 1.00 54.38 97 GLY A CA 1
ATOM 740 C C . GLY A 1 97 ? -17.449 24.680 39.453 1.00 54.38 97 GLY A C 1
ATOM 741 O O . GLY A 1 97 ? -17.418 24.274 40.611 1.00 54.38 97 GLY A O 1
ATOM 742 N N . MET A 1 98 ? -16.686 24.171 38.488 1.00 43.16 98 MET A N 1
ATOM 743 C CA . MET A 1 98 ? -15.551 23.286 38.751 1.00 43.16 98 MET A CA 1
ATOM 744 C C . MET A 1 98 ? -14.354 23.710 37.890 1.00 43.16 98 MET A C 1
ATOM 746 O O . MET A 1 98 ? -14.352 23.559 36.670 1.00 43.16 98 MET A O 1
ATOM 750 N N . SER A 1 99 ? -13.414 24.357 38.588 1.00 42.91 99 SER A N 1
ATOM 751 C CA . SER A 1 99 ? -11.949 24.305 38.462 1.00 42.91 99 SER A CA 1
ATOM 752 C C . SER A 1 99 ? -11.318 24.207 37.064 1.00 42.91 99 SER A C 1
ATOM 754 O O . SER A 1 99 ? -11.188 23.144 36.464 1.00 42.91 99 SER A O 1
ATOM 756 N N . LYS A 1 100 ? -10.757 25.337 36.618 1.00 45.44 100 LYS A N 1
ATOM 757 C CA . LYS A 1 100 ? -9.788 25.446 35.512 1.00 45.44 100 LYS A CA 1
ATOM 758 C C . LYS A 1 100 ? -8.348 25.045 35.910 1.00 45.44 100 LYS A C 1
ATOM 760 O O . LYS A 1 100 ? -7.397 25.593 35.371 1.00 45.44 100 LYS A O 1
ATOM 765 N N . GLU A 1 101 ? -8.149 24.119 36.843 1.00 43.31 101 GLU A N 1
ATOM 766 C CA . GLU A 1 101 ? -6.872 24.036 37.581 1.00 43.31 101 GLU A CA 1
ATOM 767 C C . GLU A 1 101 ? -5.977 22.821 37.264 1.00 43.31 101 GLU A C 1
ATOM 769 O O . GLU A 1 101 ? -5.118 22.478 38.060 1.00 43.31 101 GLU A O 1
ATOM 774 N N . ALA A 1 102 ? -6.120 22.151 36.113 1.00 45.06 102 ALA A N 1
ATOM 775 C CA . ALA A 1 102 ? -5.316 20.946 35.834 1.00 45.06 102 ALA A CA 1
ATOM 776 C C . ALA A 1 102 ? -4.837 20.800 34.381 1.00 45.06 102 ALA A C 1
ATOM 778 O O . ALA A 1 102 ? -4.930 19.721 33.797 1.00 45.06 102 ALA A O 1
ATOM 779 N N . THR A 1 103 ? -4.351 21.867 33.740 1.00 49.88 103 THR A N 1
ATOM 780 C CA . THR A 1 103 ? -3.757 21.729 32.388 1.00 49.88 103 THR A CA 1
ATOM 781 C C . THR A 1 103 ? -2.387 22.396 32.218 1.00 49.88 103 THR A C 1
ATOM 783 O O . THR A 1 103 ? -1.712 22.106 31.238 1.00 49.88 103 THR A O 1
ATOM 786 N N . GLU A 1 104 ? -1.891 23.184 33.177 1.00 43.78 104 GLU A N 1
ATOM 787 C CA . GLU A 1 104 ? -0.613 23.905 33.007 1.00 43.78 104 GLU A CA 1
ATOM 788 C C . GLU A 1 104 ? 0.619 23.272 33.691 1.00 43.78 104 GLU A C 1
ATOM 790 O O . GLU A 1 104 ? 1.731 23.733 33.454 1.00 43.78 104 GLU A O 1
ATOM 795 N N . GLU A 1 105 ? 0.493 22.182 34.460 1.00 45.03 105 GLU A N 1
ATOM 796 C CA . GLU A 1 105 ? 1.647 21.605 35.188 1.00 45.03 105 GLU A CA 1
ATOM 797 C C . GLU A 1 105 ? 2.445 20.514 34.445 1.00 45.03 105 GLU A C 1
ATOM 799 O O . GLU A 1 105 ? 3.549 20.180 34.869 1.00 45.03 105 GLU A O 1
ATOM 804 N N . GLN A 1 106 ? 1.980 19.987 33.306 1.00 52.53 106 GLN A N 1
ATOM 805 C CA . GLN A 1 106 ? 2.694 18.903 32.599 1.00 52.53 106 GLN A CA 1
ATOM 806 C C . GLN A 1 106 ? 3.721 19.362 31.548 1.00 52.53 106 GLN A C 1
ATOM 808 O O . GLN A 1 106 ? 4.405 18.526 30.967 1.00 52.53 106 GLN A O 1
ATOM 813 N N . SER A 1 107 ? 3.890 20.667 31.318 1.00 51.94 107 SER A N 1
ATOM 814 C CA . SER A 1 107 ? 4.882 21.212 30.372 1.00 51.94 107 SER A CA 1
ATOM 815 C C . SER A 1 107 ? 6.184 21.699 31.029 1.00 51.94 107 SER A C 1
ATOM 817 O O . SER A 1 107 ? 7.047 22.229 30.333 1.00 51.94 107 SER A O 1
ATOM 819 N N . ARG A 1 108 ? 6.358 21.517 32.350 1.00 52.16 108 ARG A N 1
ATOM 820 C CA . ARG A 1 108 ? 7.554 21.964 33.100 1.00 52.16 108 ARG A CA 1
ATOM 821 C C . ARG A 1 108 ? 8.431 20.861 33.700 1.00 52.16 108 ARG A C 1
ATOM 823 O O . ARG A 1 108 ? 9.482 21.185 34.240 1.00 52.16 108 ARG A O 1
ATOM 830 N N . GLN A 1 109 ? 8.058 19.586 33.602 1.00 46.19 109 GLN A N 1
ATOM 831 C CA . GLN A 1 109 ? 8.919 18.474 34.026 1.00 46.19 109 GLN A CA 1
ATOM 832 C C . GLN A 1 109 ? 9.153 17.525 32.854 1.00 46.19 109 GLN A C 1
ATOM 834 O O . GLN A 1 109 ? 8.349 16.639 32.581 1.00 46.19 109 GLN A O 1
ATOM 839 N N . GLY A 1 110 ? 10.247 17.763 32.139 1.00 47.72 110 GLY A N 1
ATOM 840 C CA . GLY A 1 110 ? 10.696 16.940 31.024 1.00 47.72 110 GLY A CA 1
ATOM 841 C C . GLY A 1 110 ? 11.794 17.631 30.225 1.00 47.72 110 GLY A C 1
ATOM 842 O O . GLY A 1 110 ? 11.643 17.793 29.017 1.00 47.72 110 GLY A O 1
ATOM 843 N N . GLU A 1 111 ? 12.840 18.093 30.918 1.00 41.91 111 GLU A N 1
ATOM 844 C CA . GLU A 1 111 ? 14.196 18.048 30.352 1.00 41.91 111 GLU A CA 1
ATOM 845 C C . GLU A 1 111 ? 14.690 16.595 30.379 1.00 41.91 111 GLU A C 1
ATOM 847 O O . GLU A 1 111 ? 14.345 15.883 31.355 1.00 41.91 111 GLU A O 1
#

Radius of gyration: 26.32 Å; chains: 1; bounding box: 50×53×65 Å

Foldseek 3Di:
DDDPDDDDPLPPDPVSVVCVCVQAHADDHDDDQDDDPDPVCVVVRVVSVVVVVVSVPGDYDHDDDDDPVRVVVVVVVVVVVVVVVVCVVVVVPDDDDDDPPPDPPPVPPDD

Organism: Mytilus galloprovincialis (NCBI:txid29158)